Protein AF-A0AAI8BD45-F1 (afdb_monomer)

Sequence (134 aa):
MNKLIAQCVLASVMTAAGAFAHAETGPSADALLQSTESVLKQIDDGHFDD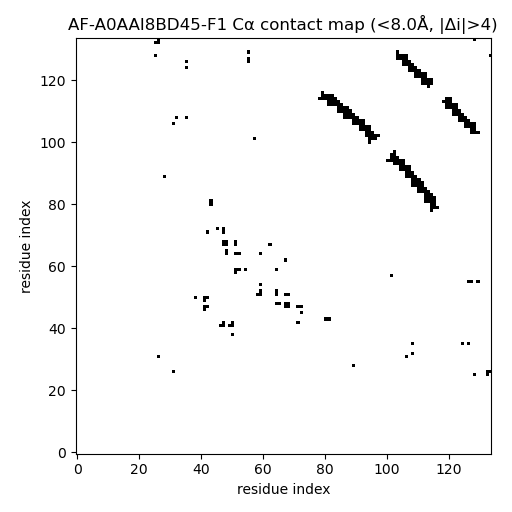VWRDSAAFVGNTYTEQRFGDDTRRSRAPLGAVAKRGWSDITLIQFSNAKDVPDGLYANVDFTTTLQSGKTMFEKLSSRQESDGK

Secondary structure (DSSP, 8-state):
-------------------------PPPHHHHHHHHHHHHHHHHHT-HHHHHHTS-HHHHHHS-HHHHHHHHHHHHTTT--EEEEEEEEEEEEEE-S-SSS-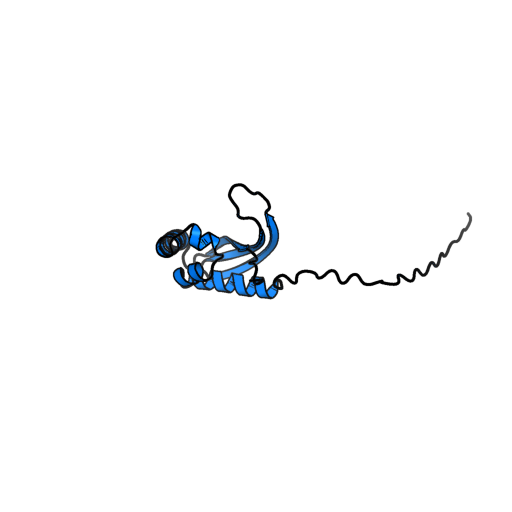SEEEEEEEEEEEETTS-EEEEEEEEEPPTT--

Mean predicted aligned error: 10.32 Å

Nearest PDB structures (foldseek):
  4r1k-assembly1_A  TM=7.309E-01  e=2.136E-02  [Eubacterium] siraeum DSM 15702
  8f2u-assembly1_F  TM=5.483E-01  e=1.850E-01  Homo sapiens
  6xyw-assembly1_Bd  TM=3.500E-01  e=2.849E-01  Arabidopsis thaliana
  2n6f-assembly1_A  TM=5.659E-01  e=1.705E+00  Homo sapiens
  8f2u-assembly1_A  TM=2.828E-01  e=1.538E-01  Homo sapiens

InterPro domains:
  IPR025091 Protein of unknown function DUF4019 [PF13211] (37-134)

Radius of gyration: 23.3 Å; Cα contacts (8 Å, |Δi|>4): 151; chains: 1; bounding box: 32×84×42 Å

Struc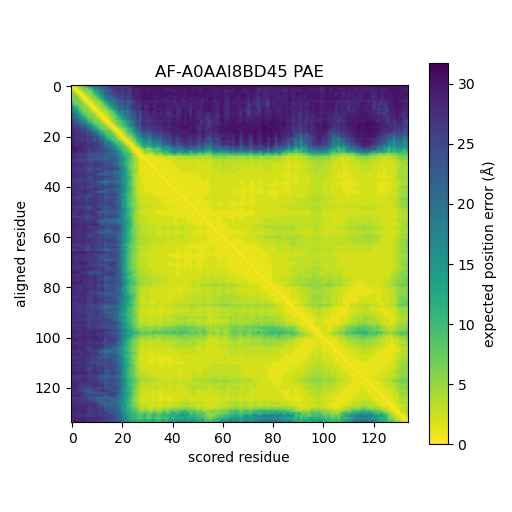ture (mmCIF, N/CA/C/O backbone):
data_AF-A0AAI8BD45-F1
#
_entry.id   AF-A0AAI8BD45-F1
#
loop_
_atom_site.group_PDB
_atom_site.id
_atom_site.type_symbol
_atom_site.label_atom_id
_atom_site.label_alt_id
_atom_site.label_comp_id
_atom_site.label_asym_id
_atom_site.label_entity_id
_atom_site.label_seq_id
_atom_site.pdbx_PDB_ins_code
_atom_site.Cartn_x
_atom_site.Cartn_y
_atom_site.Cartn_z
_atom_site.occupancy
_atom_site.B_iso_or_equiv
_atom_site.auth_seq_id
_atom_site.auth_comp_id
_atom_site.auth_asym_id
_atom_site.auth_atom_id
_atom_site.pdbx_PDB_model_num
ATOM 1 N N . MET A 1 1 ? 11.095 66.102 16.255 1.00 34.69 1 MET A N 1
ATOM 2 C CA . MET A 1 1 ? 12.204 66.284 15.298 1.00 34.69 1 MET A CA 1
ATOM 3 C C . MET A 1 1 ? 11.906 65.484 14.039 1.00 34.69 1 MET A C 1
ATOM 5 O O . MET A 1 1 ? 11.697 64.288 14.131 1.00 34.69 1 MET A O 1
ATOM 9 N N . ASN A 1 2 ? 11.805 66.227 12.939 1.00 34.00 2 ASN A N 1
ATOM 10 C CA . ASN A 1 2 ? 11.988 65.952 11.509 1.00 34.00 2 ASN A CA 1
ATOM 11 C C . ASN A 1 2 ? 11.411 64.700 10.805 1.00 34.00 2 ASN A C 1
ATOM 13 O O . ASN A 1 2 ? 11.758 63.559 11.076 1.00 34.00 2 ASN A O 1
ATOM 17 N N . LYS A 1 3 ? 10.585 65.043 9.803 1.00 42.44 3 LYS A N 1
ATOM 18 C CA . LYS A 1 3 ? 9.974 64.304 8.684 1.00 42.44 3 LYS A CA 1
ATOM 19 C C . LYS A 1 3 ? 10.992 63.597 7.770 1.00 42.44 3 LYS A C 1
ATOM 21 O O . LYS A 1 3 ? 12.124 64.062 7.715 1.00 42.44 3 LYS A O 1
ATOM 26 N N . LEU A 1 4 ? 10.521 62.627 6.963 1.00 38.09 4 LEU A N 1
ATOM 27 C CA . LEU A 1 4 ? 10.703 62.471 5.490 1.00 38.09 4 LEU A CA 1
ATOM 28 C C . LEU A 1 4 ? 10.142 61.088 5.055 1.00 38.09 4 LEU A C 1
ATOM 30 O O . LEU A 1 4 ? 10.584 60.069 5.563 1.00 38.09 4 LEU A O 1
ATOM 34 N N . ILE A 1 5 ? 8.971 61.020 4.405 1.00 47.97 5 ILE A N 1
ATOM 35 C CA . ILE A 1 5 ? 8.741 60.896 2.942 1.00 47.97 5 ILE A CA 1
ATOM 36 C C . ILE A 1 5 ? 9.401 59.658 2.311 1.00 47.97 5 ILE A C 1
ATOM 38 O O . ILE A 1 5 ? 10.620 59.612 2.224 1.00 47.97 5 ILE A O 1
ATOM 42 N N . ALA A 1 6 ? 8.585 58.745 1.763 1.00 35.00 6 ALA A N 1
ATOM 43 C CA . ALA A 1 6 ? 8.646 58.338 0.348 1.00 35.00 6 ALA A CA 1
ATOM 44 C C . ALA A 1 6 ? 7.593 57.257 0.044 1.00 35.00 6 ALA A C 1
ATOM 46 O O . ALA A 1 6 ? 7.754 56.084 0.370 1.00 35.00 6 ALA A O 1
ATOM 47 N N . GLN A 1 7 ? 6.512 57.672 -0.617 1.00 41.56 7 GLN A N 1
ATOM 48 C CA . GLN A 1 7 ? 5.721 56.785 -1.462 1.00 41.56 7 GLN A CA 1
ATOM 49 C C . GLN A 1 7 ? 6.575 56.432 -2.688 1.00 41.56 7 GLN A C 1
ATOM 51 O O . GLN A 1 7 ? 7.049 57.339 -3.367 1.00 41.56 7 GLN A O 1
ATOM 56 N N . CYS A 1 8 ? 6.731 55.146 -2.994 1.00 31.55 8 CYS A N 1
ATOM 57 C CA . CYS A 1 8 ? 7.228 54.684 -4.289 1.00 31.55 8 CYS A CA 1
ATOM 58 C C . CYS A 1 8 ? 6.235 53.673 -4.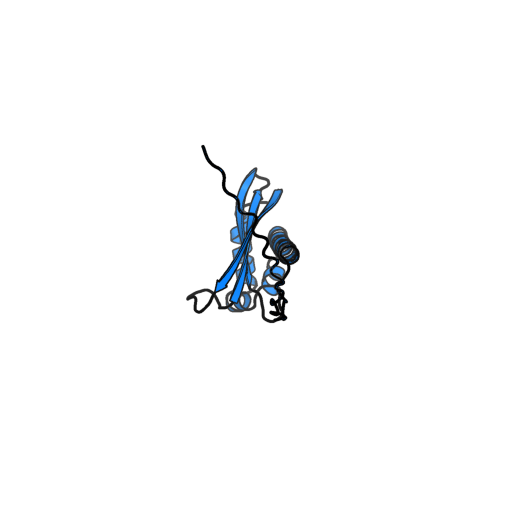860 1.00 31.55 8 CYS A C 1
ATOM 60 O O . CYS A 1 8 ? 6.193 52.512 -4.462 1.00 31.55 8 CYS A O 1
ATOM 62 N N . VAL A 1 9 ? 5.421 54.161 -5.792 1.00 40.56 9 VAL A N 1
ATOM 63 C CA . VAL A 1 9 ? 4.698 53.352 -6.770 1.00 40.56 9 VAL A CA 1
ATOM 64 C C . VAL A 1 9 ? 5.724 52.827 -7.768 1.00 40.56 9 VAL A C 1
ATOM 66 O O . VAL A 1 9 ? 6.403 53.621 -8.412 1.00 40.56 9 VAL A O 1
ATOM 69 N N . LEU A 1 10 ? 5.797 51.510 -7.940 1.00 35.34 10 LEU A N 1
ATOM 70 C CA . LEU A 1 10 ? 6.300 50.891 -9.164 1.00 35.34 10 LEU A CA 1
ATOM 71 C C . LEU A 1 10 ? 5.314 49.793 -9.557 1.00 35.34 10 LEU A C 1
ATOM 73 O O . LEU A 1 10 ? 5.277 48.712 -8.975 1.00 35.34 10 LEU A O 1
ATOM 77 N N . ALA A 1 11 ? 4.463 50.133 -10.521 1.00 41.03 11 ALA A N 1
ATOM 78 C CA . ALA A 1 11 ? 3.663 49.179 -11.262 1.00 41.03 11 ALA A CA 1
ATOM 79 C C . ALA A 1 11 ? 4.602 48.398 -12.188 1.00 41.03 11 ALA A C 1
ATOM 81 O O . ALA A 1 11 ? 5.140 48.956 -13.143 1.00 41.03 11 ALA A O 1
ATOM 82 N N . SER A 1 12 ? 4.791 47.113 -11.903 1.00 35.19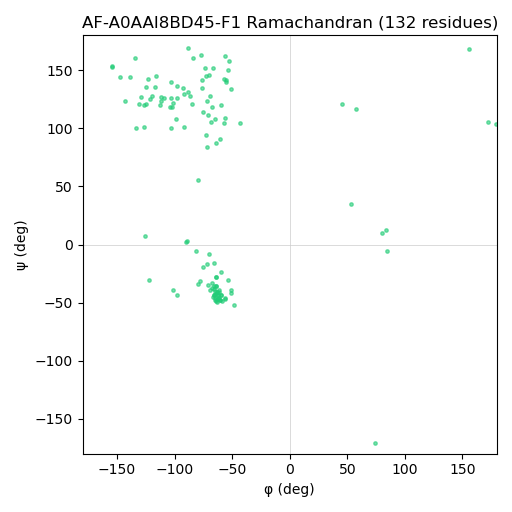 12 SER A N 1
ATOM 83 C CA . SER A 1 12 ? 5.492 46.193 -12.795 1.00 35.19 12 SER A CA 1
ATOM 84 C C . SER A 1 12 ? 4.455 45.327 -13.498 1.00 35.19 12 SER A C 1
ATOM 86 O O . SER A 1 12 ? 3.933 44.371 -12.930 1.00 35.19 12 SER A O 1
ATOM 88 N N . VAL A 1 13 ? 4.143 45.686 -14.743 1.00 46.53 13 VAL A N 1
ATOM 89 C CA . VAL A 1 13 ? 3.490 44.794 -15.706 1.00 46.53 13 VAL A CA 1
ATOM 90 C C . VAL A 1 13 ? 4.471 43.659 -15.993 1.00 46.53 13 VAL A C 1
ATOM 92 O O . VAL A 1 13 ? 5.492 43.872 -16.642 1.00 46.53 13 VAL A O 1
ATOM 95 N N . MET A 1 14 ? 4.186 42.459 -15.487 1.00 36.03 14 MET A N 1
ATOM 96 C CA . MET A 1 14 ? 4.850 41.241 -15.945 1.00 36.03 14 MET A CA 1
ATOM 97 C C . MET A 1 14 ? 4.012 40.637 -17.069 1.00 36.03 14 MET A C 1
ATOM 99 O O . MET A 1 14 ? 2.979 40.012 -16.842 1.00 36.03 14 MET A O 1
ATOM 103 N N . THR A 1 15 ? 4.454 40.866 -18.301 1.00 39.59 15 THR A N 1
ATOM 104 C CA . THR A 1 15 ? 3.956 40.183 -19.493 1.00 39.59 15 THR A CA 1
ATOM 105 C C . THR A 1 15 ? 4.392 38.720 -19.411 1.00 39.59 15 THR A C 1
ATOM 107 O O . THR A 1 15 ? 5.567 38.409 -19.596 1.00 39.59 15 THR A O 1
ATOM 110 N N . ALA A 1 16 ? 3.464 37.816 -19.100 1.00 37.84 16 ALA A N 1
ATOM 111 C CA . ALA A 1 16 ? 3.706 36.379 -19.148 1.00 37.84 16 ALA A CA 1
ATOM 112 C C . ALA A 1 16 ? 3.782 35.928 -20.617 1.00 37.84 16 ALA A C 1
ATOM 114 O O . ALA A 1 16 ? 2.762 35.674 -21.256 1.00 37.84 16 ALA A O 1
ATOM 115 N N . ALA A 1 17 ? 4.993 35.858 -21.173 1.00 42.09 17 ALA A N 1
ATOM 116 C CA . ALA A 1 17 ? 5.246 35.079 -22.377 1.00 42.09 17 ALA A CA 1
ATOM 117 C C . ALA A 1 17 ? 5.263 33.600 -21.974 1.00 42.09 17 ALA A C 1
ATOM 119 O O . ALA A 1 17 ? 6.096 33.172 -21.175 1.00 42.09 17 ALA A O 1
ATOM 120 N N . GLY A 1 18 ? 4.283 32.853 -22.478 1.00 46.88 18 GLY A N 1
ATOM 121 C CA . GLY A 1 18 ? 4.088 31.447 -22.173 1.00 46.88 18 GLY A CA 1
ATOM 122 C C . GLY A 1 18 ? 5.296 30.600 -22.557 1.00 46.88 18 GLY A C 1
ATOM 123 O O . GLY A 1 18 ? 5.638 30.474 -23.728 1.00 46.88 18 GLY A O 1
ATOM 124 N N . ALA A 1 19 ? 5.867 29.938 -21.561 1.00 41.59 19 ALA A N 1
ATOM 125 C CA . ALA A 1 19 ? 6.186 28.535 -21.711 1.00 41.59 19 ALA A CA 1
ATOM 126 C C . ALA A 1 19 ? 5.042 27.793 -21.019 1.00 41.59 19 ALA A C 1
ATOM 128 O O . ALA A 1 19 ? 4.935 27.824 -19.792 1.00 41.59 19 ALA A O 1
ATOM 129 N N . PHE A 1 20 ? 4.161 27.154 -21.792 1.00 40.59 20 PHE A N 1
ATOM 130 C CA . PHE A 1 20 ? 3.427 26.015 -21.258 1.00 40.59 20 PHE A CA 1
ATOM 131 C C . PHE A 1 20 ? 4.497 24.966 -20.967 1.00 40.59 20 PHE A C 1
ATOM 133 O O . PHE A 1 20 ? 4.857 24.171 -21.830 1.00 40.59 20 PHE A O 1
ATOM 140 N N . ALA A 1 21 ? 5.081 25.023 -19.772 1.00 41.88 21 ALA A N 1
ATOM 141 C CA . ALA A 1 21 ? 5.649 23.832 -19.191 1.00 41.88 21 ALA A CA 1
ATOM 142 C C . ALA A 1 21 ? 4.481 22.849 -19.171 1.00 41.88 21 ALA A C 1
ATOM 144 O O . ALA A 1 21 ? 3.499 23.067 -18.458 1.00 41.88 21 ALA A O 1
ATOM 145 N N . HIS A 1 22 ? 4.529 21.837 -20.033 1.00 39.84 22 HIS A N 1
ATOM 146 C CA . HIS A 1 22 ? 3.732 20.648 -19.825 1.00 39.84 22 HIS A CA 1
ATOM 147 C C . HIS A 1 22 ? 4.213 20.093 -18.487 1.00 39.84 22 HIS A C 1
ATOM 149 O O . HIS A 1 22 ? 5.213 19.387 -18.414 1.00 39.84 22 HIS A O 1
ATOM 155 N N . ALA A 1 23 ? 3.565 20.522 -17.403 1.00 44.03 23 ALA A N 1
ATOM 156 C CA . ALA A 1 23 ? 3.539 19.732 -16.199 1.00 44.03 23 ALA A CA 1
ATOM 157 C C . ALA A 1 23 ? 2.934 18.413 -16.663 1.00 44.03 23 ALA A C 1
ATOM 159 O O . ALA A 1 23 ? 1.753 18.374 -17.006 1.00 44.03 23 ALA A O 1
ATOM 160 N N . GLU A 1 24 ? 3.777 17.392 -16.802 1.00 45.41 24 GLU A N 1
ATOM 161 C CA . GLU A 1 24 ? 3.346 16.002 -16.835 1.00 45.41 24 GLU A CA 1
ATOM 162 C C . GLU A 1 24 ? 2.302 15.885 -15.721 1.00 45.41 24 GLU A C 1
ATOM 164 O O . GLU A 1 24 ? 2.631 15.999 -14.537 1.00 45.41 24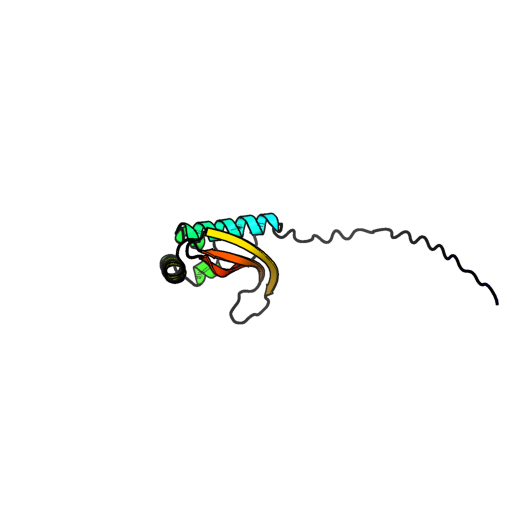 GLU A O 1
ATOM 169 N N . THR A 1 25 ? 1.021 15.826 -16.085 1.00 53.22 25 THR A N 1
ATOM 170 C CA . THR A 1 25 ? -0.060 15.674 -15.117 1.00 53.22 25 THR A CA 1
ATOM 171 C C . THR A 1 25 ? 0.033 14.250 -14.613 1.00 53.22 25 THR A C 1
ATOM 173 O O . THR A 1 25 ? -0.630 13.356 -15.132 1.00 53.22 25 THR A O 1
ATOM 176 N N . GLY A 1 26 ? 0.898 14.037 -13.620 1.00 55.47 26 GLY A N 1
ATOM 177 C CA . GLY A 1 26 ? 0.804 12.877 -12.752 1.00 55.47 26 GLY A CA 1
ATOM 178 C C . GLY A 1 26 ? -0.611 12.799 -12.165 1.00 55.47 26 GLY A C 1
ATOM 179 O O . GLY A 1 26 ? -1.329 13.811 -12.140 1.00 55.47 26 GLY A O 1
ATOM 180 N N . PRO A 1 27 ? -1.050 11.613 -11.721 1.00 63.03 27 PRO A N 1
ATOM 181 C CA . PRO A 1 27 ? -2.376 11.450 -11.146 1.00 63.03 27 PRO A CA 1
ATOM 182 C C . PRO A 1 27 ? -2.606 12.493 -10.048 1.00 63.03 27 PRO A C 1
ATOM 184 O O . PRO A 1 27 ? -1.740 12.738 -9.207 1.00 63.03 27 PRO A O 1
ATOM 187 N N . SER A 1 28 ? -3.778 13.137 -10.069 1.00 81.62 28 SER A N 1
ATOM 188 C CA . SER A 1 28 ? -4.167 14.061 -8.998 1.00 81.62 28 SER A CA 1
ATOM 189 C C . SER A 1 28 ? -4.054 13.363 -7.639 1.00 81.62 28 SER A C 1
ATOM 191 O O . SER A 1 28 ? -4.285 12.154 -7.561 1.00 81.62 28 SER A O 1
ATOM 193 N N . ALA A 1 29 ? -3.761 14.113 -6.575 1.00 85.25 29 ALA A N 1
ATOM 194 C CA . ALA A 1 29 ? -3.660 13.555 -5.226 1.00 85.25 29 ALA A CA 1
ATOM 195 C C . ALA A 1 29 ? -4.898 12.720 -4.844 1.00 85.25 29 ALA A C 1
ATOM 197 O O . ALA A 1 29 ? -4.749 11.636 -4.292 1.00 85.25 29 ALA A O 1
ATOM 198 N N . ASP A 1 30 ? -6.101 13.157 -5.228 1.00 88.75 30 ASP A N 1
ATOM 199 C CA . ASP A 1 30 ? -7.347 12.424 -4.972 1.00 88.75 30 ASP A CA 1
ATOM 200 C C . ASP A 1 30 ? -7.404 11.075 -5.703 1.00 88.75 30 ASP A C 1
ATOM 202 O O . ASP A 1 30 ? -7.787 10.065 -5.117 1.00 88.75 30 ASP A O 1
ATOM 206 N N . ALA A 1 31 ? -6.981 11.031 -6.970 1.00 87.81 31 ALA A N 1
ATOM 207 C CA . ALA A 1 31 ? -6.924 9.789 -7.743 1.00 87.81 31 ALA A CA 1
ATOM 208 C C . ALA A 1 31 ? -5.903 8.801 -7.155 1.00 87.81 31 ALA A C 1
ATOM 210 O O . ALA A 1 31 ? -6.176 7.603 -7.066 1.00 87.81 31 ALA A O 1
ATOM 211 N N . LEU A 1 32 ? -4.748 9.306 -6.708 1.00 89.38 32 LEU A N 1
ATOM 212 C CA . LEU A 1 32 ? -3.744 8.508 -6.011 1.00 89.38 32 LEU A CA 1
ATOM 213 C C . LEU A 1 32 ? -4.291 7.958 -4.685 1.00 89.38 32 LEU A C 1
ATOM 215 O O . LEU A 1 32 ? -4.141 6.768 -4.408 1.00 89.38 32 LEU A O 1
ATOM 219 N N . LEU A 1 33 ? -4.948 8.794 -3.878 1.00 93.00 33 LEU A N 1
ATOM 220 C CA . LEU A 1 33 ? -5.566 8.374 -2.618 1.00 93.00 33 LEU A CA 1
ATOM 221 C C . LEU A 1 33 ? -6.635 7.304 -2.855 1.00 93.00 33 LEU A C 1
ATOM 223 O O . LEU A 1 33 ? -6.587 6.247 -2.235 1.00 93.00 33 LEU A O 1
ATOM 227 N N . GLN A 1 34 ? -7.535 7.514 -3.815 1.00 92.81 34 GLN A N 1
ATOM 228 C CA . GLN A 1 34 ? -8.568 6.535 -4.152 1.00 92.81 34 GLN A CA 1
ATOM 229 C C . GLN A 1 34 ? -7.969 5.195 -4.608 1.00 92.81 34 GLN A C 1
ATOM 231 O O . GLN A 1 34 ? -8.435 4.130 -4.198 1.00 92.81 34 GLN A O 1
ATOM 236 N N . SER A 1 35 ? -6.934 5.238 -5.452 1.00 92.19 35 SER A N 1
ATOM 237 C CA . SER A 1 35 ? -6.243 4.037 -5.930 1.00 92.19 35 SER A CA 1
ATOM 238 C C . SER A 1 35 ? -5.573 3.281 -4.778 1.00 92.19 35 SER A C 1
ATOM 240 O O . SER A 1 35 ? -5.798 2.084 -4.590 1.00 92.19 35 SER A O 1
ATOM 242 N N . THR A 1 36 ? -4.815 3.988 -3.939 1.00 94.56 36 THR A N 1
ATOM 243 C CA . THR A 1 36 ?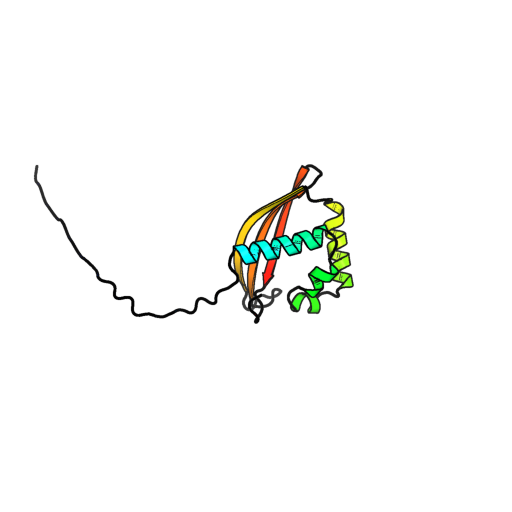 -4.096 3.391 -2.804 1.00 94.56 36 THR A CA 1
ATOM 244 C C . THR A 1 36 ? -5.036 2.835 -1.730 1.00 94.56 36 THR A C 1
ATOM 246 O O . THR A 1 36 ? -4.797 1.744 -1.207 1.00 94.56 36 THR A O 1
ATOM 249 N N . GLU A 1 37 ? -6.151 3.512 -1.449 1.00 95.56 37 GLU A N 1
ATOM 250 C CA . GLU A 1 37 ? -7.209 3.000 -0.573 1.00 95.56 37 GLU A CA 1
ATOM 251 C C . GLU A 1 37 ? -7.868 1.736 -1.141 1.00 95.56 37 GLU A C 1
ATOM 253 O O . GLU A 1 37 ? -8.110 0.784 -0.394 1.00 95.56 37 GLU A O 1
ATOM 258 N N . SER A 1 38 ? -8.115 1.693 -2.455 1.00 95.88 38 SER A N 1
ATOM 259 C CA . SER A 1 38 ? -8.656 0.510 -3.137 1.00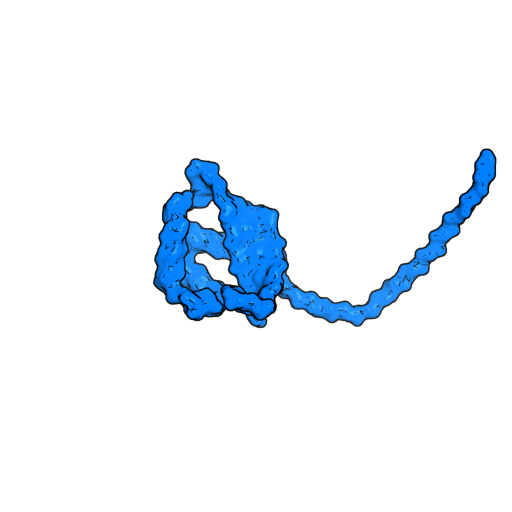 95.88 38 SER A CA 1
ATOM 260 C C . SER A 1 38 ? -7.721 -0.694 -3.013 1.00 95.88 38 SER A C 1
ATOM 262 O O . SER A 1 38 ? -8.169 -1.783 -2.652 1.00 95.88 38 SER A O 1
ATOM 264 N N . VAL A 1 39 ? -6.415 -0.506 -3.233 1.00 97.06 39 VAL A N 1
ATOM 265 C CA . VAL A 1 39 ? -5.409 -1.570 -3.074 1.00 97.06 39 VAL A CA 1
ATOM 266 C C . VAL A 1 39 ? -5.386 -2.095 -1.639 1.00 97.06 39 VAL A C 1
ATOM 268 O O . VAL A 1 39 ? -5.441 -3.304 -1.419 1.00 97.06 39 VAL A O 1
ATOM 271 N N . LEU A 1 40 ? -5.356 -1.207 -0.641 1.00 97.44 40 LEU A N 1
ATOM 272 C CA . LEU A 1 40 ? -5.363 -1.633 0.760 1.00 97.44 40 LEU A CA 1
ATOM 273 C C . LEU A 1 40 ? -6.660 -2.357 1.134 1.00 97.44 40 LEU A C 1
ATOM 275 O O . LEU A 1 40 ? -6.611 -3.335 1.877 1.00 97.44 40 LEU A O 1
ATOM 279 N N . LYS A 1 41 ? -7.804 -1.937 0.584 1.00 96.75 41 LYS A N 1
ATOM 280 C CA . LYS A 1 41 ? -9.068 -2.658 0.753 1.00 96.75 41 LYS A CA 1
ATOM 281 C C . LYS A 1 41 ? -9.013 -4.061 0.143 1.00 96.75 41 LYS A C 1
ATOM 283 O O . LYS A 1 41 ? -9.461 -5.002 0.785 1.00 96.75 41 LYS A O 1
ATOM 288 N N . GLN A 1 42 ? -8.440 -4.224 -1.048 1.00 98.12 42 GLN A N 1
ATOM 289 C CA . GLN A 1 42 ? -8.260 -5.544 -1.662 1.00 98.12 42 GLN A CA 1
ATOM 290 C C . GLN A 1 42 ? -7.363 -6.453 -0.811 1.00 98.12 42 GLN A C 1
ATOM 292 O O . GLN A 1 42 ? -7.682 -7.625 -0.622 1.00 98.12 42 GLN A O 1
ATOM 297 N N . ILE A 1 43 ? -6.287 -5.911 -0.231 1.00 97.75 43 ILE A N 1
ATOM 298 C CA . ILE A 1 43 ? -5.435 -6.639 0.723 1.00 97.75 43 ILE A CA 1
ATOM 299 C C . ILE A 1 43 ? -6.233 -7.045 1.971 1.00 97.75 43 ILE A C 1
ATOM 301 O O . ILE A 1 43 ? -6.103 -8.175 2.440 1.00 97.75 43 ILE A O 1
ATOM 305 N N . ASP A 1 44 ? -7.060 -6.150 2.512 1.00 96.94 44 ASP A N 1
ATOM 306 C CA . ASP A 1 44 ? -7.895 -6.438 3.684 1.00 96.94 44 ASP A CA 1
ATOM 307 C C . ASP A 1 44 ? -8.960 -7.513 3.392 1.00 96.94 44 ASP A C 1
ATOM 309 O O . ASP A 1 44 ? -9.226 -8.356 4.249 1.00 96.94 44 ASP A O 1
ATOM 313 N N . ASP A 1 45 ? -9.516 -7.519 2.178 1.00 97.19 45 ASP A N 1
ATOM 314 C CA . ASP A 1 45 ? -10.511 -8.493 1.707 1.00 97.19 45 ASP A CA 1
ATOM 315 C C . ASP A 1 45 ? -9.872 -9.823 1.238 1.00 97.19 45 ASP A C 1
ATOM 317 O O . ASP A 1 45 ? -10.575 -10.793 0.954 1.00 97.19 45 ASP A O 1
ATOM 321 N N . GLY A 1 46 ? -8.537 -9.907 1.192 1.00 96.88 46 GLY A N 1
ATOM 322 C CA . GLY A 1 46 ? -7.793 -11.114 0.820 1.00 96.88 46 GLY A CA 1
ATOM 323 C C . GLY A 1 46 ? -7.608 -11.332 -0.685 1.00 96.88 46 GLY A C 1
ATOM 324 O O . GLY A 1 46 ? -7.178 -12.413 -1.090 1.00 96.88 46 GLY A O 1
ATOM 325 N N . HIS A 1 47 ? -7.890 -10.326 -1.515 1.00 98.12 47 HIS A N 1
ATOM 326 C CA . HIS A 1 47 ? -7.732 -10.357 -2.973 1.00 98.12 47 HIS A CA 1
ATOM 327 C C . HIS A 1 47 ? -6.269 -10.121 -3.398 1.00 98.12 47 HIS A C 1
ATOM 329 O O . HIS A 1 47 ? -5.955 -9.200 -4.150 1.00 98.12 47 HIS A O 1
ATOM 335 N N . PHE A 1 48 ? -5.335 -10.923 -2.883 1.00 97.38 48 PHE A N 1
ATOM 336 C CA . PHE A 1 48 ? -3.902 -10.706 -3.123 1.00 97.38 48 PHE A CA 1
ATOM 337 C C . PHE A 1 48 ? -3.486 -10.940 -4.580 1.00 97.38 48 PHE A C 1
ATOM 339 O O . PHE A 1 48 ? -2.592 -10.255 -5.071 1.00 97.38 48 PHE A O 1
ATOM 346 N N . ASP A 1 49 ? -4.144 -11.875 -5.260 1.00 94.38 49 ASP A N 1
ATOM 347 C CA . ASP A 1 49 ? -3.854 -12.230 -6.651 1.00 94.38 49 ASP A CA 1
ATOM 348 C C . ASP A 1 49 ? -4.213 -11.074 -7.602 1.00 94.38 49 ASP A C 1
ATOM 350 O O . ASP A 1 49 ? -3.474 -10.766 -8.539 1.00 94.38 49 ASP A O 1
ATOM 354 N N . ASP A 1 50 ? -5.309 -10.366 -7.310 1.00 95.44 50 ASP A N 1
ATOM 355 C CA . ASP A 1 50 ? -5.721 -9.165 -8.042 1.00 95.44 50 ASP A CA 1
ATOM 356 C C . ASP A 1 50 ? -4.722 -8.022 -7.828 1.00 95.44 50 ASP A C 1
ATOM 358 O O . ASP A 1 50 ? -4.258 -7.416 -8.793 1.00 95.44 50 ASP A O 1
ATOM 362 N N . VAL A 1 51 ? -4.294 -7.803 -6.580 1.00 97.00 51 VAL A N 1
ATOM 363 C CA . VAL A 1 51 ? -3.268 -6.800 -6.248 1.00 97.00 51 VAL A CA 1
ATOM 364 C C . VAL A 1 51 ? -1.938 -7.106 -6.939 1.00 97.00 51 VAL A C 1
ATOM 366 O O . VAL A 1 51 ? -1.270 -6.185 -7.404 1.00 97.00 51 VAL A O 1
ATOM 369 N N . TRP A 1 52 ? -1.537 -8.377 -7.031 1.00 97.31 52 TRP A N 1
ATOM 370 C CA . TRP A 1 52 ? -0.330 -8.762 -7.766 1.00 97.31 52 TRP A CA 1
ATOM 371 C C . TRP A 1 52 ? -0.466 -8.465 -9.261 1.00 97.31 52 TRP A C 1
ATOM 373 O O . TRP A 1 52 ? 0.442 -7.884 -9.855 1.00 97.31 52 TRP A O 1
ATOM 383 N N . ARG A 1 53 ? -1.600 -8.823 -9.867 1.00 94.94 53 ARG A N 1
ATOM 384 C CA . ARG A 1 53 ? -1.839 -8.633 -11.302 1.00 94.94 53 ARG A CA 1
ATOM 385 C C . ARG A 1 53 ? -1.871 -7.161 -11.710 1.00 94.94 53 ARG A C 1
ATOM 387 O O . ARG A 1 53 ? -1.389 -6.831 -12.790 1.00 94.94 53 ARG A O 1
ATOM 394 N N . ASP A 1 54 ? -2.395 -6.302 -10.842 1.00 92.62 54 ASP A N 1
ATOM 395 C CA . ASP A 1 54 ? -2.520 -4.863 -11.091 1.00 92.62 54 ASP A CA 1
ATOM 396 C C . ASP A 1 54 ? -1.287 -4.065 -10.618 1.00 92.62 54 ASP A C 1
ATOM 398 O O . ASP A 1 54 ? -1.249 -2.839 -10.724 1.00 92.62 54 ASP A O 1
ATOM 402 N N . SER A 1 55 ? -0.263 -4.742 -10.088 1.00 92.88 55 SER A N 1
ATOM 403 C CA . SER A 1 55 ? 0.962 -4.099 -9.616 1.00 92.88 55 SER A CA 1
ATOM 404 C C . SER A 1 55 ? 1.901 -3.684 -10.756 1.00 92.88 55 SER A C 1
ATOM 406 O O . SER A 1 55 ? 1.818 -4.162 -11.889 1.00 92.88 55 SER A O 1
ATOM 408 N N . ALA A 1 56 ? 2.850 -2.799 -10.441 1.00 91.06 56 ALA A N 1
ATOM 409 C CA . ALA A 1 56 ? 3.909 -2.415 -11.367 1.00 91.06 56 ALA A CA 1
ATOM 410 C C . ALA A 1 56 ? 4.681 -3.646 -11.877 1.00 91.06 56 ALA A C 1
ATOM 412 O O . ALA A 1 56 ? 5.010 -4.552 -11.109 1.00 91.06 56 ALA A O 1
ATOM 413 N N . ALA A 1 57 ? 5.055 -3.650 -13.161 1.00 89.94 57 ALA A N 1
ATOM 414 C CA . ALA A 1 57 ? 5.612 -4.827 -13.839 1.00 89.94 57 ALA A CA 1
ATOM 415 C C . ALA A 1 57 ? 6.830 -5.455 -13.129 1.00 89.94 57 ALA A C 1
ATOM 417 O O . ALA A 1 57 ? 7.039 -6.668 -13.181 1.00 89.94 57 ALA A O 1
ATOM 418 N N . PHE A 1 58 ? 7.636 -4.649 -12.428 1.00 88.38 58 PHE A N 1
ATOM 419 C CA . PHE A 1 58 ? 8.789 -5.158 -11.683 1.00 88.38 58 PHE A CA 1
ATOM 420 C C . PHE A 1 58 ? 8.394 -6.098 -10.530 1.00 88.38 58 PHE A C 1
ATOM 422 O O . PHE A 1 58 ? 9.173 -6.988 -10.188 1.00 88.38 58 PHE A O 1
ATOM 429 N N . VAL A 1 59 ? 7.201 -5.944 -9.946 1.00 92.81 59 VAL A N 1
ATOM 430 C CA . VAL A 1 59 ? 6.685 -6.832 -8.895 1.00 92.81 59 VAL A CA 1
ATOM 431 C C . VAL A 1 59 ? 6.477 -8.232 -9.463 1.00 92.81 59 VAL A C 1
ATOM 433 O O . VAL A 1 59 ? 6.994 -9.187 -8.887 1.00 92.81 59 VAL A O 1
ATOM 436 N N . GLY A 1 60 ? 5.837 -8.355 -10.631 1.00 93.94 60 GLY A N 1
ATOM 437 C CA . GLY A 1 60 ? 5.676 -9.633 -11.337 1.00 93.94 60 GLY A CA 1
ATOM 438 C C . GLY A 1 60 ? 6.999 -10.251 -11.811 1.00 93.94 60 GLY A C 1
ATOM 439 O O . GLY A 1 60 ? 7.134 -11.471 -11.854 1.00 93.94 60 GLY A O 1
ATOM 440 N N . ASN A 1 61 ? 8.014 -9.424 -12.083 1.00 92.88 61 ASN A N 1
ATOM 441 C CA . ASN A 1 61 ? 9.373 -9.897 -12.383 1.00 92.88 61 ASN A CA 1
ATOM 442 C C . ASN A 1 61 ? 10.140 -10.376 -11.134 1.00 92.88 61 ASN A C 1
ATOM 444 O O . ASN A 1 61 ? 11.134 -11.089 -11.263 1.00 92.88 61 ASN A O 1
ATOM 448 N N . THR A 1 62 ? 9.706 -9.975 -9.935 1.00 92.12 62 THR A N 1
ATOM 449 C CA . THR A 1 62 ? 10.386 -10.270 -8.661 1.00 92.12 62 THR A CA 1
ATOM 450 C C . THR A 1 62 ? 9.712 -11.411 -7.899 1.00 92.12 62 THR A C 1
ATOM 452 O O . THR A 1 62 ? 10.384 -12.257 -7.305 1.00 92.12 62 THR A O 1
ATOM 455 N N . TYR A 1 63 ? 8.382 -11.448 -7.913 1.00 94.88 63 TYR A N 1
ATOM 456 C CA . TYR A 1 63 ? 7.563 -12.398 -7.173 1.00 94.88 63 TYR A CA 1
ATOM 457 C C . TYR A 1 63 ? 6.625 -13.131 -8.124 1.00 94.88 63 TYR A C 1
ATOM 459 O O . TYR A 1 63 ? 5.953 -12.509 -8.944 1.00 94.88 63 TYR A O 1
ATOM 467 N N . THR A 1 64 ? 6.513 -14.449 -7.956 1.00 97.94 64 THR A N 1
ATOM 468 C CA . THR A 1 64 ? 5.369 -15.179 -8.511 1.00 97.94 64 THR A CA 1
ATOM 469 C C . THR A 1 64 ? 4.095 -14.747 -7.784 1.00 97.94 64 THR A C 1
ATOM 471 O O . THR A 1 64 ? 4.157 -14.408 -6.600 1.00 97.94 64 THR A O 1
ATOM 474 N N . GLU A 1 65 ? 2.948 -14.814 -8.461 1.00 97.94 65 GLU A N 1
ATOM 475 C CA . GLU A 1 65 ? 1.626 -14.528 -7.879 1.00 97.94 65 GLU A CA 1
ATOM 476 C C . GLU A 1 65 ? 1.419 -15.269 -6.552 1.00 97.94 65 GLU A C 1
ATOM 478 O O . GLU A 1 65 ? 1.197 -14.650 -5.513 1.00 97.94 65 GLU A O 1
ATOM 483 N N . GLN A 1 66 ? 1.647 -16.589 -6.555 1.00 97.75 66 GLN A N 1
ATOM 484 C CA . GLN A 1 66 ? 1.533 -17.417 -5.354 1.00 97.75 66 GLN A CA 1
ATOM 485 C C . GLN A 1 66 ? 2.435 -16.915 -4.217 1.00 97.75 66 GLN A C 1
ATOM 487 O O . GLN A 1 66 ? 1.992 -16.820 -3.073 1.00 97.75 66 GLN A O 1
ATOM 492 N N . ARG A 1 67 ? 3.703 -16.588 -4.507 1.00 97.94 67 ARG A N 1
ATOM 493 C CA . ARG A 1 67 ? 4.636 -16.117 -3.478 1.00 97.94 67 ARG A CA 1
ATOM 494 C C . ARG A 1 67 ? 4.197 -14.770 -2.912 1.00 97.94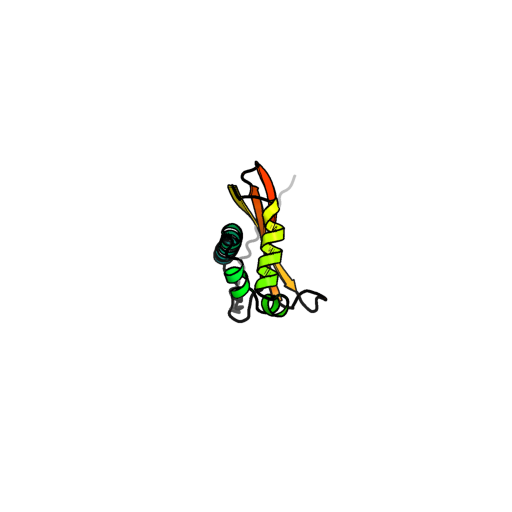 67 ARG A C 1
ATOM 496 O O . ARG A 1 67 ? 4.227 -14.596 -1.698 1.00 97.94 67 ARG A O 1
ATOM 503 N N . PHE A 1 68 ? 3.779 -13.843 -3.773 1.00 98.06 68 PHE A N 1
ATOM 504 C CA . PHE A 1 68 ? 3.253 -12.547 -3.355 1.00 98.06 68 PHE A CA 1
ATOM 505 C C . PHE A 1 68 ? 2.034 -12.713 -2.440 1.00 98.06 68 PHE A C 1
ATOM 507 O O . PHE A 1 68 ? 1.994 -12.131 -1.353 1.00 98.06 68 PHE A O 1
ATOM 514 N N . GLY A 1 69 ? 1.073 -13.547 -2.845 1.00 97.75 69 GLY A N 1
ATOM 515 C CA . GLY A 1 69 ? -0.130 -13.827 -2.070 1.00 97.75 69 GLY A CA 1
ATOM 516 C C . GLY A 1 69 ? 0.171 -14.479 -0.721 1.00 97.75 69 GLY A C 1
ATOM 517 O O . GLY A 1 69 ? -0.338 -14.033 0.308 1.00 97.75 69 GLY A O 1
ATOM 518 N N . ASP A 1 70 ? 1.041 -15.490 -0.690 1.00 98.00 70 ASP A N 1
ATOM 519 C CA . ASP A 1 70 ? 1.409 -16.195 0.542 1.00 98.00 70 ASP A CA 1
ATOM 520 C C . ASP A 1 70 ? 2.166 -15.295 1.528 1.00 98.00 70 ASP A C 1
ATOM 522 O O . ASP A 1 70 ? 1.862 -15.296 2.727 1.00 98.00 70 ASP A O 1
ATOM 526 N N . ASP A 1 71 ? 3.124 -14.501 1.048 1.00 97.69 71 ASP A N 1
ATOM 527 C CA . ASP A 1 71 ? 3.904 -13.590 1.891 1.00 97.69 71 ASP A CA 1
ATOM 528 C C . ASP A 1 71 ? 3.039 -12.426 2.406 1.00 97.69 71 ASP A C 1
ATOM 530 O O . ASP A 1 71 ? 3.101 -12.077 3.593 1.00 97.69 71 ASP A O 1
ATOM 534 N N . THR A 1 72 ? 2.146 -11.891 1.566 1.00 96.50 72 THR A N 1
ATOM 535 C CA . THR A 1 72 ? 1.184 -10.856 1.973 1.00 96.50 72 THR A CA 1
ATOM 536 C C . THR A 1 72 ? 0.213 -11.404 3.016 1.00 96.50 72 THR A C 1
ATOM 538 O O . THR A 1 72 ? 0.078 -10.825 4.093 1.00 96.50 72 THR A O 1
ATOM 541 N N . ARG A 1 73 ? -0.384 -12.581 2.790 1.00 96.38 73 ARG A N 1
ATOM 542 C CA . ARG A 1 73 ? -1.272 -13.237 3.764 1.00 96.38 73 ARG A CA 1
ATOM 543 C C . ARG A 1 73 ? -0.577 -13.457 5.105 1.00 96.38 73 ARG A C 1
ATOM 545 O O . ARG A 1 73 ? -1.139 -13.147 6.154 1.00 96.38 73 ARG A O 1
ATOM 552 N N . ARG A 1 74 ? 0.655 -13.971 5.079 1.00 97.50 74 ARG A N 1
ATOM 553 C CA . ARG A 1 74 ? 1.454 -14.245 6.282 1.00 97.50 74 ARG A CA 1
ATOM 554 C C . ARG A 1 74 ? 1.773 -12.972 7.062 1.00 97.50 74 ARG A C 1
ATOM 556 O O . ARG A 1 74 ? 1.713 -12.997 8.288 1.00 97.50 74 ARG A O 1
ATOM 563 N N . SER A 1 75 ? 2.098 -11.878 6.374 1.00 95.12 75 SER A N 1
ATOM 564 C CA . SER A 1 75 ? 2.394 -10.596 7.023 1.00 95.12 75 SER A CA 1
ATOM 565 C C . SER A 1 75 ? 1.145 -9.934 7.618 1.00 95.12 75 SER A C 1
ATOM 567 O O . SER A 1 75 ? 1.225 -9.333 8.689 1.00 95.12 75 SER A O 1
ATOM 569 N N . ARG A 1 76 ? -0.019 -10.089 6.972 1.00 94.69 76 ARG A N 1
ATOM 570 C CA . ARG A 1 76 ? -1.296 -9.512 7.422 1.00 94.69 76 ARG A CA 1
ATOM 571 C C . ARG A 1 76 ? -1.975 -10.307 8.535 1.00 94.69 76 ARG A C 1
ATOM 573 O O . ARG A 1 76 ? -2.595 -9.703 9.407 1.00 94.69 76 ARG A O 1
ATOM 580 N N . ALA A 1 77 ? -1.846 -11.635 8.544 1.00 94.88 77 ALA A N 1
ATOM 581 C CA . ALA A 1 77 ? -2.578 -12.510 9.466 1.00 94.88 77 ALA A CA 1
ATOM 582 C C . ALA A 1 77 ? -2.479 -12.116 10.961 1.00 94.88 77 ALA A C 1
ATOM 584 O O . ALA A 1 77 ? -3.510 -12.128 11.634 1.00 94.88 77 ALA A O 1
ATOM 585 N N . PRO A 1 78 ? -1.312 -11.711 11.509 1.00 95.62 78 PRO A N 1
ATOM 586 C CA . PRO A 1 78 ? -1.199 -11.333 12.921 1.00 95.62 78 PRO A CA 1
ATOM 587 C C . PRO A 1 78 ? -1.851 -9.990 13.284 1.00 95.62 78 PRO A C 1
ATOM 589 O O . PRO A 1 78 ? -2.034 -9.708 14.469 1.00 95.62 78 PRO A O 1
ATOM 592 N N . LEU A 1 79 ? -2.156 -9.138 12.298 1.00 94.12 79 LEU A N 1
ATOM 593 C CA . LEU A 1 79 ? -2.684 -7.787 12.522 1.00 94.12 79 LEU A CA 1
ATOM 594 C C . LEU A 1 79 ? -4.182 -7.823 12.859 1.00 94.12 79 LEU A C 1
ATOM 596 O O . LEU A 1 79 ? -4.666 -7.024 13.662 1.00 94.12 79 LEU A O 1
ATOM 600 N N . GLY A 1 80 ? -4.909 -8.795 12.307 1.00 94.81 80 GLY A N 1
ATOM 601 C CA . GLY A 1 80 ? -6.363 -8.872 12.414 1.00 94.81 80 GLY A CA 1
ATOM 602 C C . GLY A 1 80 ? -7.073 -7.835 11.540 1.00 94.81 80 GLY A C 1
ATOM 603 O O . GLY A 1 80 ? -6.465 -7.182 10.694 1.00 94.81 80 GLY A O 1
ATOM 604 N N . ALA A 1 81 ? -8.385 -7.704 11.728 1.00 96.69 81 ALA A N 1
ATOM 605 C CA . ALA A 1 81 ? -9.217 -6.850 10.887 1.00 96.69 81 ALA A CA 1
ATOM 606 C C . ALA A 1 81 ? -8.994 -5.352 11.151 1.00 96.69 81 ALA A C 1
ATOM 608 O O . ALA A 1 81 ? -8.807 -4.916 12.293 1.00 96.69 81 ALA A O 1
ATOM 609 N N . VAL A 1 82 ? -9.092 -4.554 10.089 1.00 97.69 82 VAL A N 1
ATOM 610 C CA . VAL A 1 82 ? -9.061 -3.089 10.142 1.00 97.69 82 VAL A CA 1
ATOM 611 C C . VAL A 1 82 ? -10.403 -2.555 10.649 1.00 97.69 82 VAL A C 1
ATOM 613 O O . VAL A 1 82 ? -11.463 -3.005 10.224 1.00 97.69 82 VAL A O 1
ATOM 616 N N . ALA A 1 83 ? -10.363 -1.595 11.575 1.00 97.81 83 ALA A N 1
ATOM 617 C CA . ALA A 1 83 ? -11.546 -0.864 12.035 1.00 97.81 83 ALA A CA 1
ATOM 618 C C . ALA A 1 83 ? -11.691 0.484 11.319 1.00 97.81 83 ALA A C 1
ATOM 620 O O . ALA A 1 83 ? -12.789 0.862 10.923 1.00 97.81 83 ALA A O 1
ATOM 621 N N . LYS A 1 84 ? -10.583 1.216 11.165 1.00 97.69 84 LYS A N 1
ATOM 622 C CA . LYS A 1 84 ? -10.522 2.468 10.402 1.00 97.69 84 LYS A CA 1
ATOM 623 C C . LYS A 1 84 ? -9.110 2.719 9.890 1.00 97.69 84 LYS A C 1
ATOM 625 O O . LYS A 1 84 ? -8.138 2.310 10.526 1.00 97.69 84 LYS A O 1
ATOM 630 N N . ARG A 1 85 ? -9.013 3.450 8.787 1.00 97.50 85 ARG A N 1
ATOM 631 C CA . ARG A 1 85 ? -7.764 3.878 8.159 1.00 97.50 85 ARG A CA 1
ATOM 632 C C . ARG A 1 85 ? -7.910 5.328 7.703 1.00 97.50 85 ARG A C 1
ATOM 634 O O . ARG A 1 85 ? -8.999 5.725 7.299 1.00 97.50 85 ARG A O 1
ATOM 641 N N . GLY A 1 86 ? -6.835 6.101 7.795 1.00 96.62 86 GLY A N 1
ATOM 642 C CA . GLY A 1 86 ? -6.745 7.440 7.213 1.00 96.62 86 GLY A CA 1
ATOM 643 C C . GLY A 1 86 ? -5.317 7.738 6.778 1.00 96.62 86 GLY A C 1
ATOM 644 O O . GLY A 1 86 ? -4.375 7.281 7.429 1.00 96.62 86 GLY A O 1
ATOM 645 N N . TRP A 1 87 ? -5.155 8.462 5.673 1.00 97.25 87 TRP A N 1
ATOM 646 C CA . TRP A 1 87 ? -3.843 8.894 5.197 1.00 97.25 87 TRP A CA 1
ATOM 647 C C . TRP A 1 87 ? -3.287 10.026 6.076 1.00 97.25 87 TRP A C 1
ATOM 649 O O . TRP A 1 87 ? -4.042 10.773 6.703 1.00 97.25 87 TRP A O 1
ATOM 659 N N . SER A 1 88 ? -1.964 10.126 6.149 1.00 94.12 88 SER A N 1
ATOM 660 C CA . SER A 1 88 ? -1.249 11.155 6.912 1.00 94.12 88 SER A CA 1
ATOM 661 C C . SER A 1 88 ? -0.310 11.998 6.061 1.00 94.12 88 SER A C 1
ATOM 663 O O . SER A 1 88 ? -0.109 13.164 6.388 1.00 94.12 88 SER A O 1
ATOM 665 N N . ASP A 1 89 ? 0.263 11.429 4.998 1.00 95.44 89 ASP A N 1
ATOM 666 C CA . ASP A 1 89 ? 1.175 12.139 4.102 1.00 95.44 89 ASP A CA 1
ATOM 667 C C . ASP A 1 89 ? 1.177 11.526 2.696 1.00 95.44 89 ASP A C 1
ATOM 669 O O . ASP A 1 89 ? 0.897 10.334 2.529 1.00 95.44 89 ASP A O 1
ATOM 673 N N . ILE A 1 90 ? 1.507 12.353 1.701 1.00 94.44 90 ILE A N 1
ATOM 674 C CA . ILE A 1 90 ? 1.821 11.923 0.339 1.00 94.44 90 ILE A CA 1
ATOM 675 C C . ILE A 1 90 ? 3.181 12.507 -0.035 1.00 94.44 90 ILE A C 1
ATOM 677 O O . ILE A 1 90 ? 3.334 13.725 -0.130 1.00 94.44 90 ILE A O 1
ATOM 681 N N . THR A 1 91 ? 4.142 11.640 -0.341 1.00 93.75 91 THR A N 1
ATOM 682 C CA . THR A 1 91 ? 5.482 12.045 -0.773 1.00 93.75 91 THR A CA 1
ATOM 683 C C . THR A 1 91 ? 5.782 11.508 -2.172 1.00 93.75 91 THR A C 1
ATOM 685 O O . THR A 1 91 ? 5.699 10.304 -2.417 1.00 93.75 91 THR A O 1
ATOM 688 N N . LEU A 1 92 ? 6.202 12.396 -3.078 1.00 92.31 92 LEU A N 1
ATOM 689 C CA . LEU A 1 92 ? 6.746 12.027 -4.387 1.00 92.31 92 LEU A CA 1
ATOM 690 C C . LEU A 1 92 ? 8.272 11.894 -4.312 1.00 92.31 92 LEU A C 1
ATOM 692 O O . LEU A 1 92 ? 8.953 12.804 -3.839 1.00 92.31 92 LEU A O 1
ATOM 696 N N . ILE A 1 93 ? 8.816 10.776 -4.794 1.00 92.06 93 ILE A N 1
ATOM 697 C CA . ILE A 1 93 ? 10.257 10.498 -4.801 1.00 92.06 93 ILE A CA 1
ATOM 698 C C . ILE A 1 93 ? 10.681 10.027 -6.188 1.00 92.06 93 ILE A C 1
ATOM 700 O O . ILE A 1 93 ? 10.208 9.004 -6.676 1.00 92.06 93 ILE A O 1
ATOM 704 N N . GLN A 1 94 ? 11.613 10.750 -6.806 1.00 93.38 94 GLN A N 1
ATOM 705 C CA . GLN A 1 94 ? 12.294 10.294 -8.013 1.00 93.38 94 GLN A CA 1
ATOM 706 C C . GLN A 1 94 ? 13.486 9.415 -7.622 1.00 93.38 94 GLN A C 1
ATOM 708 O O . GLN A 1 94 ? 14.409 9.884 -6.955 1.00 93.38 94 GLN A O 1
ATOM 713 N N . PHE A 1 95 ? 13.497 8.164 -8.079 1.00 93.00 95 PHE A N 1
ATOM 714 C CA . PHE A 1 95 ? 14.675 7.301 -8.015 1.00 93.00 95 PHE A CA 1
ATOM 715 C C . PHE A 1 95 ? 15.410 7.303 -9.359 1.00 93.00 95 PHE A C 1
ATOM 717 O O . PHE A 1 95 ? 14.790 7.227 -10.425 1.00 93.00 95 PHE A O 1
ATOM 724 N N . SER A 1 96 ? 16.738 7.400 -9.288 1.00 94.06 96 SER A N 1
ATOM 725 C CA . SER A 1 96 ? 17.655 7.304 -10.427 1.00 94.06 96 SER A CA 1
ATOM 726 C C . SER A 1 96 ? 18.922 6.570 -9.997 1.00 94.06 96 SER A C 1
ATOM 728 O O . SER A 1 96 ? 19.595 7.008 -9.063 1.00 94.06 96 SER A O 1
ATOM 730 N N . ASN A 1 97 ? 19.264 5.481 -10.684 1.00 93.19 97 ASN A N 1
ATOM 731 C CA . ASN A 1 97 ? 20.424 4.629 -10.413 1.00 93.19 97 ASN A CA 1
ATOM 732 C C . ASN A 1 97 ? 20.502 4.132 -8.955 1.00 93.19 97 ASN A C 1
ATOM 734 O O . ASN A 1 97 ? 21.590 4.001 -8.385 1.00 93.19 97 ASN A O 1
ATOM 738 N N . ALA A 1 98 ? 19.351 3.874 -8.327 1.00 92.06 98 ALA A N 1
ATOM 739 C CA . ALA A 1 98 ? 19.306 3.280 -6.997 1.00 92.06 98 ALA A CA 1
ATOM 740 C C . ALA A 1 98 ? 19.617 1.776 -7.080 1.00 92.06 98 ALA A C 1
ATOM 742 O O . ALA A 1 98 ? 19.202 1.092 -8.009 1.00 92.06 98 ALA A O 1
ATOM 743 N N . LYS A 1 99 ? 20.360 1.251 -6.098 1.00 87.31 99 LYS A N 1
ATOM 744 C CA . LYS A 1 99 ? 20.866 -0.133 -6.121 1.00 87.31 99 LYS A CA 1
ATOM 745 C C . LYS A 1 99 ? 19.751 -1.186 -6.208 1.00 87.31 99 LYS A C 1
ATOM 747 O O . LYS A 1 99 ? 19.885 -2.140 -6.963 1.00 87.31 99 LYS A O 1
ATOM 752 N N . ASP A 1 100 ? 18.686 -1.001 -5.429 1.00 86.06 100 ASP A N 1
ATOM 753 C CA . ASP A 1 100 ? 17.649 -2.020 -5.199 1.00 86.06 100 ASP A CA 1
ATOM 754 C C . ASP A 1 100 ? 16.230 -1.510 -5.520 1.00 86.06 100 ASP A C 1
ATOM 756 O O . ASP A 1 100 ? 15.242 -2.181 -5.234 1.00 86.06 100 ASP A O 1
ATOM 760 N N . VAL A 1 101 ? 16.117 -0.308 -6.094 1.00 88.94 101 VAL A N 1
ATOM 761 C CA . VAL A 1 101 ? 14.840 0.323 -6.450 1.00 88.94 101 VAL A CA 1
ATOM 762 C C . VAL A 1 101 ? 14.891 0.683 -7.932 1.00 88.94 101 VAL A C 1
ATOM 764 O O . VAL A 1 101 ? 15.780 1.443 -8.317 1.00 88.94 101 VAL A O 1
ATOM 767 N N . PRO A 1 102 ? 13.975 0.162 -8.769 1.00 91.62 102 PRO A N 1
ATOM 768 C CA . PRO A 1 102 ? 13.921 0.530 -10.177 1.00 91.62 102 PRO A CA 1
ATOM 769 C C . PRO A 1 102 ? 13.759 2.038 -10.367 1.00 91.62 102 PRO A C 1
ATOM 771 O O . PRO A 1 102 ? 13.000 2.679 -9.637 1.00 91.62 102 PRO A O 1
ATOM 774 N N . ASP A 1 103 ? 14.414 2.589 -11.385 1.00 92.38 103 ASP A N 1
ATOM 775 C CA . ASP A 1 103 ? 14.265 3.996 -11.756 1.00 92.38 103 ASP A CA 1
ATOM 776 C C . ASP A 1 103 ? 12.797 4.353 -12.011 1.00 92.38 103 ASP A C 1
ATOM 778 O O . ASP A 1 103 ? 12.041 3.586 -12.615 1.00 92.38 103 ASP A O 1
ATOM 782 N N . GLY A 1 104 ? 12.382 5.535 -11.566 1.00 91.38 104 GLY A N 1
ATOM 783 C CA . GLY A 1 104 ? 11.016 6.015 -11.757 1.00 91.38 104 GLY A CA 1
ATOM 784 C C . GLY A 1 104 ? 10.598 7.047 -10.721 1.00 91.38 104 GLY A C 1
ATOM 785 O O . GLY A 1 104 ? 11.283 7.250 -9.715 1.00 91.38 104 GLY A O 1
ATOM 786 N N . LEU A 1 105 ? 9.467 7.695 -10.989 1.00 91.44 105 LEU A N 1
ATOM 787 C CA . LEU A 1 105 ? 8.787 8.539 -10.017 1.00 91.44 105 LEU A CA 1
ATOM 788 C C . LEU A 1 105 ? 7.852 7.666 -9.182 1.00 91.44 105 LEU A C 1
ATOM 790 O O . LEU A 1 105 ? 7.046 6.914 -9.725 1.00 91.44 105 LEU A O 1
ATOM 794 N N . TYR A 1 106 ? 7.967 7.762 -7.865 1.00 92.38 106 TYR A N 1
ATOM 795 C CA . TYR A 1 106 ? 7.159 7.003 -6.923 1.00 92.38 106 TYR A CA 1
ATOM 796 C C . TYR A 1 106 ? 6.317 7.949 -6.093 1.00 92.38 106 TYR A C 1
ATOM 798 O O . TYR A 1 106 ? 6.825 8.936 -5.564 1.00 92.38 106 TYR A O 1
ATOM 806 N N . ALA A 1 107 ? 5.051 7.602 -5.931 1.00 93.31 107 ALA A N 1
ATOM 807 C CA . ALA A 1 107 ? 4.163 8.209 -4.971 1.00 93.31 107 ALA A CA 1
ATOM 808 C C . ALA A 1 107 ? 4.013 7.283 -3.762 1.00 93.31 107 ALA A C 1
ATOM 810 O O . ALA A 1 107 ? 3.553 6.147 -3.881 1.00 93.31 107 ALA A O 1
ATOM 811 N N . ASN A 1 108 ? 4.417 7.776 -2.598 1.00 94.50 108 ASN A N 1
ATOM 812 C CA . ASN A 1 108 ? 4.255 7.093 -1.325 1.00 94.50 108 ASN A CA 1
ATOM 813 C C . ASN A 1 108 ? 3.093 7.724 -0.574 1.00 94.50 108 ASN A C 1
ATOM 815 O O . ASN A 1 108 ? 3.102 8.934 -0.360 1.00 94.50 108 ASN A O 1
ATOM 819 N N . VAL A 1 109 ? 2.135 6.905 -0.154 1.00 96.81 109 VAL A N 1
ATOM 820 C CA . VAL A 1 109 ? 1.049 7.329 0.730 1.00 96.81 109 VAL A CA 1
ATOM 821 C C . VAL A 1 109 ? 1.225 6.634 2.071 1.00 96.81 109 VAL A C 1
ATOM 823 O O . VAL A 1 109 ? 1.235 5.401 2.139 1.00 96.81 109 VAL A O 1
ATOM 826 N N . ASP A 1 110 ? 1.372 7.431 3.125 1.00 97.94 110 ASP A N 1
ATOM 827 C CA . ASP A 1 110 ? 1.445 6.946 4.500 1.00 97.94 110 ASP A CA 1
ATOM 828 C C . ASP A 1 110 ? 0.045 6.944 5.122 1.00 97.94 110 ASP A C 1
ATOM 830 O O . ASP A 1 110 ? -0.701 7.918 5.015 1.00 97.94 110 ASP A O 1
ATOM 834 N N . PHE A 1 111 ? -0.307 5.855 5.800 1.00 98.12 111 PHE A N 1
ATOM 835 C CA . PHE A 1 111 ? -1.588 5.654 6.465 1.00 98.12 111 PHE A CA 1
ATOM 836 C C . PHE A 1 111 ? -1.404 5.346 7.947 1.00 98.12 111 PHE A C 1
ATOM 838 O O . PHE A 1 111 ? -0.528 4.583 8.356 1.00 98.12 111 PHE A O 1
ATOM 845 N N . THR A 1 112 ? -2.315 5.883 8.754 1.00 98.31 112 THR A N 1
ATOM 846 C CA . THR A 1 112 ? -2.537 5.458 10.134 1.00 98.31 112 THR A CA 1
ATOM 847 C C . THR A 1 112 ? -3.771 4.565 10.187 1.00 98.31 112 THR A C 1
ATOM 849 O O . THR A 1 112 ? -4.878 4.990 9.844 1.00 98.31 112 THR A O 1
ATOM 852 N N . THR A 1 113 ? -3.593 3.337 10.669 1.00 98.00 113 THR A N 1
ATOM 853 C CA . THR A 1 113 ? -4.644 2.317 10.687 1.00 98.00 113 THR A CA 1
ATOM 854 C C . THR A 1 113 ? -4.914 1.848 12.104 1.00 98.00 113 THR A C 1
ATOM 856 O O . THR A 1 113 ? -4.013 1.406 12.812 1.00 98.00 113 THR A O 1
ATOM 859 N N . THR A 1 114 ? -6.174 1.926 12.524 1.00 98.31 114 THR A N 1
ATOM 860 C CA . THR A 1 114 ? -6.651 1.338 13.776 1.00 98.31 114 THR A CA 1
ATOM 861 C C . THR A 1 114 ? -7.301 -0.006 13.474 1.00 98.31 114 THR A C 1
ATOM 863 O O . THR A 1 114 ? -8.222 -0.101 12.662 1.00 98.31 114 THR A O 1
ATOM 866 N N . LEU A 1 115 ? -6.834 -1.045 14.153 1.00 98.25 115 LEU A N 1
ATOM 867 C CA . LEU A 1 115 ? -7.341 -2.410 14.063 1.00 98.25 115 LEU A CA 1
ATOM 868 C C . LEU A 1 115 ? -8.554 -2.592 14.985 1.00 98.25 115 LEU A C 1
ATOM 870 O O . LEU A 1 115 ? -8.718 -1.852 15.954 1.00 98.25 115 LEU A O 1
ATOM 874 N N . GLN A 1 116 ? -9.374 -3.620 14.753 1.00 98.12 116 GLN A N 1
ATOM 875 C CA . GLN A 1 116 ? -10.508 -3.949 15.635 1.00 98.12 116 GLN A CA 1
ATOM 876 C C . GLN A 1 116 ? -10.082 -4.259 17.078 1.00 98.12 116 GLN A C 1
ATOM 878 O O . GLN A 1 116 ? -10.858 -4.070 18.008 1.00 98.12 116 GLN A O 1
ATOM 883 N N . SER A 1 117 ? -8.827 -4.667 17.282 1.00 97.38 117 SER A N 1
ATOM 884 C CA . SER A 1 117 ? -8.230 -4.833 18.614 1.00 97.38 117 SER A CA 1
ATOM 885 C C . SER A 1 117 ? -7.969 -3.512 19.357 1.00 97.38 117 SER A C 1
ATOM 887 O O . SER A 1 117 ? -7.557 -3.539 20.514 1.00 97.38 117 SER A O 1
ATOM 889 N N . GLY A 1 118 ? -8.143 -2.362 18.699 1.00 97.75 118 GLY A N 1
ATOM 890 C CA . GLY A 1 118 ? -7.803 -1.034 19.212 1.00 97.75 118 GLY A CA 1
ATOM 891 C C . GLY A 1 118 ? -6.337 -0.636 19.013 1.00 97.75 118 GLY A C 1
ATOM 892 O O . GLY A 1 118 ? -5.975 0.505 19.293 1.00 97.75 118 GLY A O 1
ATOM 893 N N . LYS A 1 119 ? -5.483 -1.540 18.514 1.00 97.81 119 LYS A N 1
ATOM 894 C CA . LYS A 1 119 ? -4.082 -1.232 18.189 1.00 97.81 119 LYS A CA 1
ATOM 895 C C . LYS A 1 119 ? -3.988 -0.317 16.968 1.00 97.81 119 LYS A C 1
ATOM 897 O O . LYS A 1 119 ? -4.757 -0.469 16.020 1.00 97.81 119 LYS A O 1
ATOM 902 N N . THR A 1 120 ? -2.996 0.568 16.973 1.00 97.25 120 THR A N 1
ATOM 903 C CA . THR A 1 120 ? -2.643 1.413 15.826 1.00 97.25 120 THR A CA 1
ATOM 904 C C . THR A 1 120 ? -1.395 0.872 15.138 1.00 97.25 120 THR A C 1
ATOM 906 O O . THR A 1 120 ? -0.450 0.458 15.810 1.00 97.25 120 THR A O 1
ATOM 909 N N . MET A 1 121 ? -1.384 0.906 13.809 1.00 95.94 121 MET A N 1
ATOM 910 C CA . MET A 1 121 ? -0.219 0.620 12.978 1.00 95.94 121 MET A CA 1
ATOM 911 C C . MET A 1 121 ? -0.067 1.669 11.877 1.00 95.94 121 MET A C 1
ATOM 913 O O . MET A 1 121 ? -1.024 2.367 11.538 1.00 95.94 121 MET A O 1
ATOM 917 N N . PHE A 1 122 ? 1.141 1.750 11.328 1.00 96.56 122 PHE A N 1
ATOM 918 C CA . PHE A 1 122 ? 1.484 2.651 10.237 1.00 96.56 122 PHE A CA 1
ATOM 919 C C . PHE A 1 122 ? 1.759 1.826 8.987 1.00 96.56 122 PHE A C 1
ATOM 921 O O . PHE A 1 122 ? 2.546 0.879 9.026 1.00 96.56 122 PHE A O 1
ATOM 928 N N . GLU A 1 123 ? 1.083 2.166 7.900 1.00 96.62 123 GLU A N 1
ATOM 929 C CA . GLU A 1 123 ? 1.217 1.506 6.605 1.00 96.62 123 GLU A CA 1
ATOM 930 C C . GLU A 1 123 ? 1.762 2.518 5.602 1.00 96.62 123 GLU A C 1
ATOM 932 O O . GLU A 1 123 ? 1.422 3.693 5.665 1.00 96.62 123 GLU A O 1
ATOM 937 N N . LYS A 1 124 ? 2.589 2.061 4.666 1.00 96.31 124 LYS A N 1
ATOM 938 C CA . LYS A 1 124 ? 3.052 2.867 3.538 1.00 96.31 124 LYS A CA 1
ATOM 939 C C . LYS A 1 124 ? 2.815 2.086 2.264 1.00 96.31 124 LYS A C 1
ATOM 941 O O . LYS A 1 124 ? 3.268 0.945 2.170 1.00 96.31 124 LYS A O 1
ATOM 946 N N . LEU A 1 125 ? 2.141 2.702 1.301 1.00 95.88 125 LEU A N 1
ATOM 947 C CA . LEU A 1 125 ? 1.962 2.135 -0.029 1.00 95.88 125 LEU A CA 1
ATOM 948 C C . LEU A 1 125 ? 2.737 2.969 -1.047 1.00 95.88 125 LEU A C 1
ATOM 950 O O . LEU A 1 125 ? 2.531 4.176 -1.154 1.00 95.88 125 LEU A O 1
ATOM 954 N N . SER A 1 126 ? 3.632 2.308 -1.776 1.00 93.56 126 SER A N 1
ATOM 955 C CA . SER A 1 126 ? 4.455 2.911 -2.823 1.00 93.56 126 SER A CA 1
ATOM 956 C C . SER A 1 126 ? 3.910 2.520 -4.190 1.00 93.56 126 SER A C 1
ATOM 958 O O . SER A 1 126 ? 3.907 1.339 -4.532 1.00 93.56 126 SER A O 1
ATOM 960 N N . SER A 1 127 ? 3.485 3.510 -4.969 1.00 91.12 127 SER A N 1
ATOM 961 C CA . SER A 1 127 ? 3.049 3.342 -6.359 1.00 91.12 127 SER A CA 1
ATOM 962 C C . SER A 1 127 ? 4.088 3.974 -7.273 1.00 91.12 127 SER A C 1
ATOM 964 O O . SER A 1 127 ? 4.450 5.133 -7.077 1.00 91.12 127 SER A O 1
ATOM 966 N N . ARG A 1 128 ? 4.606 3.222 -8.241 1.00 91.06 128 ARG A N 1
ATOM 967 C CA . ARG A 1 128 ? 5.495 3.762 -9.274 1.00 91.06 128 ARG A CA 1
ATOM 968 C C . ARG A 1 128 ? 4.629 4.258 -10.422 1.00 91.06 128 ARG A C 1
ATOM 970 O O . ARG A 1 128 ? 3.776 3.505 -10.867 1.00 91.06 128 ARG A O 1
ATOM 977 N N . GLN A 1 129 ? 4.869 5.479 -10.889 1.00 87.00 129 GLN A N 1
ATOM 978 C CA . GLN A 1 129 ? 4.243 5.970 -12.108 1.00 87.00 129 GLN A CA 1
ATOM 979 C C . GLN A 1 129 ? 4.793 5.178 -13.296 1.00 87.00 129 GLN A C 1
ATOM 981 O O . GLN A 1 129 ? 6.000 5.207 -13.567 1.00 87.00 129 GLN A O 1
ATOM 986 N N . GLU A 1 130 ? 3.916 4.469 -13.991 1.00 83.25 130 GLU A N 1
ATOM 987 C CA . GLU A 1 130 ? 4.260 3.722 -15.193 1.00 83.25 130 GLU A CA 1
ATOM 988 C C . GLU A 1 130 ? 4.134 4.594 -16.453 1.00 83.25 130 GLU A C 1
ATOM 990 O O . GLU A 1 130 ? 3.637 5.724 -16.431 1.00 83.25 130 GLU A O 1
ATOM 995 N N . SER A 1 131 ? 4.641 4.094 -17.583 1.00 71.94 131 SER A N 1
ATOM 996 C CA . SER A 1 131 ? 4.705 4.849 -18.846 1.00 71.94 131 SER A CA 1
ATOM 997 C C . SER A 1 131 ? 3.337 5.189 -19.448 1.00 71.94 131 SER A C 1
ATOM 999 O O . SER A 1 131 ? 3.258 6.054 -20.318 1.00 71.94 131 SER A O 1
ATOM 1001 N N . ASP A 1 132 ? 2.269 4.529 -18.999 1.00 67.88 132 ASP A N 1
ATOM 1002 C CA . ASP A 1 132 ? 0.881 4.837 -19.346 1.00 67.88 132 ASP A CA 1
ATOM 1003 C C . ASP A 1 132 ? 0.230 5.859 -18.391 1.00 67.88 132 ASP A C 1
ATOM 1005 O O . ASP A 1 132 ? -0.945 6.194 -18.556 1.00 67.88 132 ASP A O 1
ATOM 1009 N N . GLY A 1 133 ? 0.992 6.382 -17.424 1.00 61.50 133 GLY A N 1
ATOM 1010 C CA . GLY A 1 133 ? 0.553 7.383 -16.455 1.00 61.50 133 GLY A CA 1
ATOM 1011 C C . GLY A 1 133 ? -0.246 6.826 -15.275 1.00 61.50 133 GLY A C 1
ATOM 1012 O O . GLY A 1 133 ? -0.816 7.628 -14.530 1.00 61.50 133 GLY A O 1
ATOM 1013 N N . LYS A 1 134 ? -0.310 5.498 -15.112 1.00 58.38 134 LYS A N 1
ATOM 1014 C CA . LYS A 1 134 ? -0.949 4.829 -13.970 1.00 58.38 134 LYS A CA 1
ATOM 1015 C C . LYS A 1 134 ? 0.007 4.584 -12.810 1.00 58.38 134 LYS A C 1
ATOM 1017 O O . LYS A 1 134 ? 1.234 4.516 -13.048 1.00 58.38 134 LYS A O 1
#

Organism: NCBI:txid342113

Solvent-accessible surface area (backbone atoms only — not comparable to full-atom values): 8456 Å² total; per-residue (Å²): 136,86,88,82,90,82,91,81,90,76,88,77,86,79,81,82,76,82,74,81,69,79,67,77,79,64,68,51,71,66,57,48,50,55,50,53,53,50,52,54,48,33,55,74,74,64,44,36,59,60,53,49,70,74,43,62,69,68,53,62,76,74,33,55,57,69,56,49,31,52,52,51,50,61,69,46,62,84,66,61,58,77,66,48,76,45,76,77,49,78,47,81,46,79,44,71,90,47,94,90,48,78,66,40,47,28,43,35,40,33,30,48,33,33,25,69,86,71,50,73,48,79,47,75,48,78,44,60,56,44,98,87,62,84

Foldseek 3Di:
DDDDDDDDDDDDPDDDPDDPPPPVPQDDPVRVVVVVVVLVVCLLVLVQLVNQVPADVVSVVVDPSVRSSVVSCVVCVVQAHWPDKDWDDWDWDADDPDPPDDGAIKIKTKMWTQGPVRDIDIDIDIHGQDPVSD

pLDDT: mean 83.02, std 21.72, range [31.55, 98.31]